Protein AF-A0A3N5KIZ7-F1 (afdb_monomer_lite)

Foldseek 3Di:
DDDDDPPDWFAFDDDQDQCQACCNVVNDNDRHGHPVNVVVRVVVRVDD

pLDDT: mean 94.95, std 8.29, range [60.12, 98.75]

Radius of gyration: 13.59 Å; chains: 1; bounding box: 23×18×36 Å

Structure (mmCIF, N/CA/C/O backbone):
data_AF-A0A3N5KIZ7-F1
#
_entry.id   AF-A0A3N5KIZ7-F1
#
loop_
_atom_site.group_PDB
_atom_site.id
_atom_site.type_symbol
_atom_site.label_atom_id
_atom_site.label_alt_id
_atom_site.label_comp_id
_atom_site.label_asym_id
_atom_site.label_entity_id
_atom_site.label_seq_id
_atom_site.pdbx_PDB_ins_code
_atom_site.Cartn_x
_atom_site.Cartn_y
_atom_site.Cartn_z
_atom_site.occupancy
_atom_site.B_iso_or_equiv
_atom_site.auth_seq_id
_atom_site.auth_comp_id
_atom_site.auth_asym_id
_atom_site.auth_atom_id
_atom_site.pdbx_PDB_model_num
ATOM 1 N N . MET A 1 1 ? 12.523 -13.687 -16.121 1.00 60.12 1 MET A N 1
ATOM 2 C CA . MET A 1 1 ? 12.878 -12.338 -15.638 1.00 60.12 1 MET A CA 1
ATOM 3 C C . MET A 1 1 ? 12.883 -11.423 -16.853 1.00 60.12 1 MET A C 1
ATOM 5 O O . MET A 1 1 ? 13.696 -11.656 -17.733 1.00 60.12 1 MET A O 1
ATOM 9 N N . GLY A 1 2 ? 11.913 -10.516 -16.990 1.00 73.38 2 GLY A N 1
ATOM 10 C CA . GLY A 1 2 ? 11.919 -9.552 -18.100 1.00 73.38 2 GLY A CA 1
ATOM 11 C C . GLY A 1 2 ? 12.887 -8.407 -17.813 1.00 73.38 2 GLY A C 1
ATOM 12 O O . GLY A 1 2 ? 13.088 -8.081 -16.643 1.00 73.38 2 GLY A O 1
ATOM 13 N N . ASP A 1 3 ? 13.452 -7.802 -18.856 1.00 86.44 3 ASP A N 1
ATOM 14 C CA . ASP A 1 3 ? 14.396 -6.694 -18.704 1.00 86.44 3 ASP A CA 1
ATOM 15 C C . ASP A 1 3 ? 13.768 -5.516 -17.943 1.00 86.44 3 ASP A C 1
ATOM 17 O O . ASP A 1 3 ? 12.599 -5.155 -18.139 1.00 86.44 3 ASP A O 1
ATOM 21 N N . LEU A 1 4 ? 14.555 -4.931 -17.038 1.00 91.94 4 LEU A N 1
ATOM 22 C CA . LEU A 1 4 ? 14.198 -3.705 -16.334 1.00 91.94 4 LEU A CA 1
ATOM 23 C C . LEU A 1 4 ? 14.421 -2.514 -17.269 1.00 91.94 4 LEU A C 1
ATOM 25 O O . LEU A 1 4 ? 15.492 -2.364 -17.851 1.00 91.94 4 LEU A O 1
ATOM 29 N N . ALA A 1 5 ? 13.412 -1.652 -17.382 1.00 93.25 5 ALA A N 1
ATOM 30 C CA . ALA A 1 5 ? 13.458 -0.451 -18.205 1.00 93.25 5 ALA A CA 1
ATOM 31 C C . ALA A 1 5 ? 13.059 0.777 -17.382 1.00 93.25 5 ALA A C 1
ATOM 33 O O . ALA A 1 5 ? 12.149 0.720 -16.551 1.00 93.25 5 ALA A O 1
ATOM 34 N N . VAL A 1 6 ? 13.725 1.906 -17.633 1.00 95.56 6 VAL A N 1
ATOM 35 C CA . VAL A 1 6 ? 13.361 3.189 -17.022 1.00 95.56 6 VAL A CA 1
ATOM 36 C C . VAL A 1 6 ? 11.924 3.539 -17.409 1.00 95.56 6 VAL A C 1
ATOM 38 O O . VAL A 1 6 ? 11.544 3.456 -18.574 1.00 95.56 6 VAL A O 1
ATOM 41 N N . GLY A 1 7 ? 11.122 3.926 -16.418 1.00 94.44 7 GLY A N 1
ATOM 42 C CA . GLY A 1 7 ? 9.705 4.234 -16.611 1.00 94.44 7 GLY A CA 1
ATOM 43 C C . GLY A 1 7 ? 8.766 3.026 -16.540 1.00 94.44 7 GLY A C 1
ATOM 44 O O . GLY A 1 7 ? 7.562 3.209 -16.723 1.00 94.44 7 GLY A O 1
ATOM 45 N N . LEU A 1 8 ? 9.268 1.820 -16.238 1.00 93.94 8 LEU A N 1
ATOM 46 C CA . LEU A 1 8 ? 8.421 0.676 -15.892 1.00 93.94 8 LEU A CA 1
ATOM 47 C C . LEU A 1 8 ? 7.516 1.023 -14.698 1.00 93.94 8 LEU A C 1
ATOM 49 O O . LEU A 1 8 ? 7.950 1.656 -13.736 1.00 93.94 8 LEU A O 1
ATOM 53 N N . ARG A 1 9 ? 6.251 0.600 -14.765 1.00 94.06 9 ARG A N 1
ATOM 54 C CA . ARG A 1 9 ? 5.247 0.825 -13.719 1.00 94.06 9 ARG A CA 1
ATOM 55 C C . ARG A 1 9 ? 4.683 -0.505 -13.248 1.00 94.06 9 ARG A C 1
ATOM 57 O O . ARG A 1 9 ? 4.336 -1.345 -14.076 1.00 94.06 9 ARG A O 1
ATOM 64 N N . GLY A 1 10 ? 4.553 -0.651 -11.938 1.00 94.50 10 GLY A N 1
ATOM 65 C CA . GLY A 1 10 ? 3.803 -1.723 -11.302 1.00 94.50 10 GLY A CA 1
ATOM 66 C C . GLY A 1 10 ? 2.700 -1.145 -10.424 1.00 94.50 10 GLY A C 1
ATOM 67 O O . GLY A 1 10 ? 2.754 0.021 -10.025 1.00 94.50 10 GLY A O 1
ATOM 68 N N . VAL A 1 11 ? 1.660 -1.938 -10.193 1.00 96.62 11 VAL A N 1
ATOM 69 C CA . VAL A 1 11 ? 0.485 -1.535 -9.420 1.00 96.62 11 VAL A CA 1
ATOM 70 C C . VAL A 1 11 ? 0.123 -2.676 -8.489 1.00 96.62 11 VAL A C 1
ATOM 72 O O . VAL A 1 11 ? -0.006 -3.816 -8.926 1.00 96.62 11 VAL A O 1
ATOM 75 N N . ALA A 1 12 ? -0.085 -2.344 -7.222 1.00 98.00 12 ALA A N 1
ATOM 76 C CA . ALA A 1 12 ? -0.669 -3.233 -6.238 1.00 98.00 12 ALA A CA 1
ATOM 77 C C . ALA A 1 12 ? -1.765 -2.481 -5.481 1.00 98.00 12 ALA A C 1
ATOM 79 O O . ALA A 1 12 ? -1.715 -1.259 -5.325 1.00 98.00 12 ALA A O 1
ATOM 80 N N . THR A 1 13 ? -2.766 -3.218 -5.016 1.00 98.00 13 THR A N 1
ATOM 81 C CA . THR A 1 13 ? -3.893 -2.680 -4.252 1.00 98.00 13 THR A CA 1
ATOM 82 C C . THR A 1 13 ? -4.080 -3.498 -2.990 1.00 98.00 13 THR A C 1
ATOM 84 O O . THR A 1 13 ? -4.009 -4.724 -3.040 1.00 98.00 13 THR A O 1
ATOM 87 N N . ALA A 1 14 ? -4.384 -2.833 -1.881 1.00 98.00 14 ALA A N 1
ATOM 88 C CA . ALA A 1 14 ? -4.762 -3.483 -0.637 1.00 98.00 14 ALA A CA 1
ATOM 89 C C . ALA A 1 14 ? -6.015 -2.822 -0.064 1.00 98.00 14 ALA A C 1
ATOM 91 O O . ALA A 1 14 ? -6.178 -1.603 -0.134 1.00 98.00 14 ALA A O 1
ATOM 92 N N . THR A 1 15 ? -6.891 -3.632 0.522 1.00 98.44 15 THR A N 1
ATOM 93 C CA . THR A 1 15 ? -8.006 -3.144 1.334 1.00 98.44 15 THR A CA 1
ATOM 94 C C . THR A 1 15 ? -7.495 -2.834 2.737 1.00 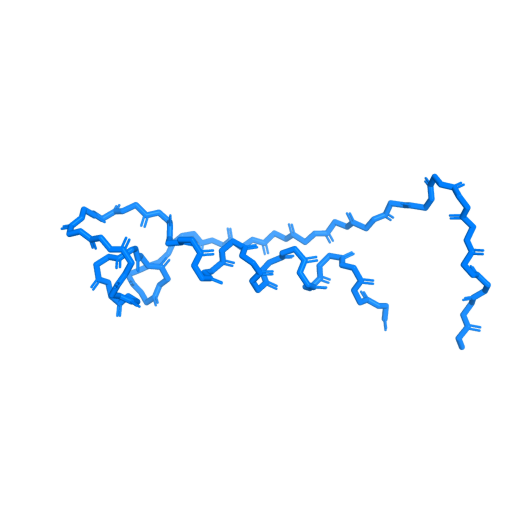98.44 15 THR A C 1
ATOM 96 O O . THR A 1 15 ? -6.768 -3.635 3.331 1.00 98.44 15 THR A O 1
ATOM 99 N N . VAL A 1 16 ? -7.876 -1.678 3.281 1.00 98.31 16 VAL A N 1
ATOM 100 C CA . VAL A 1 16 ? -7.587 -1.353 4.682 1.00 98.31 16 VAL A CA 1
ATOM 101 C C . VAL A 1 16 ? -8.440 -2.253 5.572 1.00 98.31 16 VAL A C 1
ATOM 103 O O . VAL A 1 16 ? -9.652 -2.350 5.392 1.00 98.31 16 VAL A O 1
ATOM 106 N N . THR A 1 17 ? -7.790 -2.933 6.506 1.00 98.38 17 THR A N 1
ATOM 107 C CA . THR A 1 17 ? -8.400 -3.827 7.496 1.00 98.38 17 THR A CA 1
ATOM 108 C C . THR A 1 17 ? -7.747 -3.558 8.842 1.00 98.38 17 THR A C 1
ATOM 110 O O . THR A 1 17 ? -6.647 -3.009 8.883 1.00 98.38 17 THR A O 1
ATOM 113 N N . ASP A 1 18 ? -8.359 -3.999 9.938 1.00 98.31 18 ASP A N 1
ATOM 114 C CA . ASP A 1 18 ? -7.791 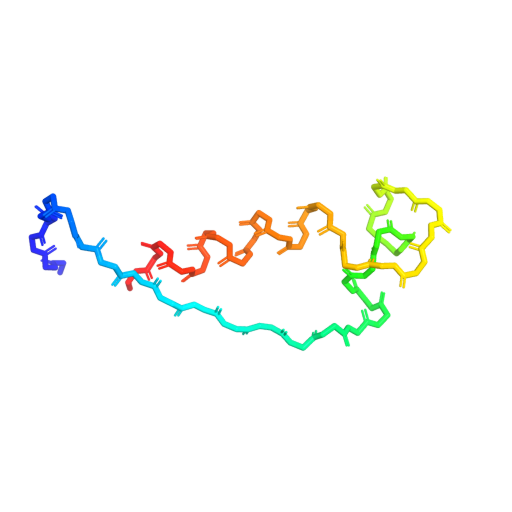-3.790 11.276 1.00 98.31 18 ASP A CA 1
ATOM 115 C C . ASP A 1 18 ? -6.336 -4.276 11.363 1.00 98.31 18 ASP A C 1
ATOM 117 O O . ASP A 1 18 ? -5.470 -3.558 11.855 1.00 98.31 18 ASP A O 1
ATOM 121 N N . ALA A 1 19 ? -6.028 -5.426 10.752 1.00 98.38 19 ALA A N 1
ATOM 122 C CA . ALA A 1 19 ? -4.699 -6.035 10.761 1.00 98.38 19 ALA A CA 1
ATOM 123 C C . ALA A 1 19 ? -3.590 -5.184 10.112 1.00 98.38 19 ALA A C 1
ATOM 125 O O . ALA A 1 19 ? -2.415 -5.414 10.391 1.00 98.38 19 ALA A O 1
ATOM 126 N N . ASN A 1 20 ? -3.934 -4.227 9.243 1.00 98.44 20 ASN A N 1
ATOM 127 C CA . ASN A 1 20 ? -2.964 -3.369 8.554 1.00 98.44 20 ASN A CA 1
ATOM 128 C C . ASN A 1 20 ? -3.056 -1.889 8.958 1.00 98.44 20 ASN A C 1
ATOM 130 O O . ASN A 1 20 ? -2.522 -1.010 8.272 1.00 98.44 20 ASN A O 1
ATOM 134 N N . THR A 1 21 ? -3.689 -1.613 10.100 1.00 98.69 21 THR A N 1
ATOM 135 C CA . THR A 1 21 ? -3.715 -0.274 10.690 1.00 98.69 21 THR A CA 1
ATOM 136 C C . THR A 1 21 ? -2.401 0.085 11.385 1.00 98.69 21 THR A C 1
ATOM 138 O O . THR A 1 21 ? -1.653 -0.782 11.841 1.00 98.69 21 THR A O 1
ATOM 141 N N . ALA A 1 22 ? -2.128 1.385 11.512 1.00 98.69 22 ALA A N 1
ATOM 142 C CA . ALA A 1 22 ? -0.988 1.912 12.252 1.00 98.69 22 ALA A CA 1
ATOM 143 C C . ALA A 1 22 ? -0.998 1.438 13.712 1.00 98.69 22 ALA A C 1
ATOM 145 O O . ALA A 1 22 ? 0.048 1.025 14.213 1.00 98.69 22 ALA A O 1
ATOM 146 N N . SER A 1 23 ? -2.177 1.409 14.343 1.00 98.38 23 SER A N 1
ATOM 147 C CA . SER A 1 23 ? -2.366 0.924 15.714 1.00 98.38 23 SER A CA 1
ATOM 148 C C . SER A 1 23 ? -2.083 -0.566 15.866 1.00 98.38 23 SER A C 1
ATOM 150 O O . SER A 1 23 ? -1.462 -0.969 16.845 1.00 98.38 23 SER A O 1
ATOM 152 N N . SER A 1 24 ? -2.475 -1.397 14.896 1.00 98.38 24 SER A N 1
ATOM 153 C CA . SER A 1 24 ? -2.200 -2.840 14.947 1.00 98.38 24 SER A CA 1
ATOM 154 C C . SER A 1 24 ? -0.751 -3.191 14.619 1.00 98.38 24 SER A C 1
ATOM 156 O O . SER A 1 24 ? -0.234 -4.178 15.134 1.00 98.38 24 SER A O 1
ATOM 158 N N . LEU A 1 25 ? -0.090 -2.387 13.784 1.00 98.31 25 LEU A N 1
ATOM 159 C CA . LEU A 1 25 ? 1.300 -2.602 13.371 1.00 98.31 25 LEU A CA 1
ATOM 160 C C . LEU A 1 25 ? 2.325 -1.839 14.227 1.00 98.31 25 LEU A C 1
ATOM 162 O O . LEU A 1 25 ? 3.524 -1.961 13.989 1.00 98.31 25 LEU A O 1
ATOM 166 N N . GLY A 1 26 ? 1.877 -1.050 15.207 1.00 98.06 26 GLY A N 1
ATOM 167 C CA . GLY A 1 26 ? 2.748 -0.306 16.121 1.00 98.06 26 GLY A CA 1
ATOM 168 C C . GLY A 1 26 ? 3.448 0.904 15.495 1.00 98.06 26 GLY A C 1
ATOM 169 O O . GLY A 1 26 ? 4.489 1.330 15.989 1.00 98.06 26 GLY A O 1
ATOM 170 N N . SER A 1 27 ? 2.908 1.466 14.408 1.00 98.06 27 SER A N 1
ATOM 171 C CA . SER A 1 27 ? 3.468 2.653 13.742 1.00 98.06 27 SER A CA 1
ATOM 172 C C . SER A 1 27 ? 2.764 3.967 14.111 1.00 98.06 27 SER A C 1
ATOM 174 O O . SER A 1 27 ? 3.047 4.997 13.503 1.00 98.06 27 SER A O 1
ATOM 176 N N . GLY A 1 28 ? 1.816 3.931 15.050 1.00 97.62 28 GLY A N 1
ATOM 177 C CA . GLY A 1 28 ? 1.050 5.074 15.555 1.00 97.62 28 GLY A CA 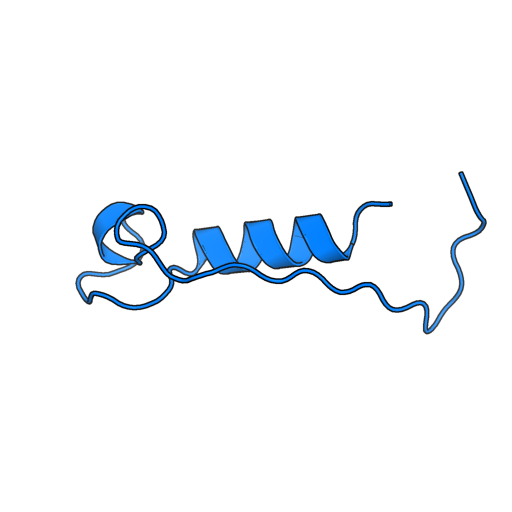1
ATOM 178 C C . GLY A 1 28 ? -0.271 4.621 16.181 1.00 97.62 28 GLY A C 1
ATOM 179 O O . GLY A 1 28 ? -0.672 3.485 15.983 1.00 97.62 28 GLY A O 1
ATOM 180 N N . ASP A 1 29 ? -0.970 5.496 16.903 1.00 97.56 29 ASP A N 1
ATOM 181 C CA . ASP A 1 29 ? -2.108 5.081 17.749 1.00 97.56 29 ASP A CA 1
ATOM 182 C C . ASP A 1 29 ? -3.495 5.228 17.094 1.00 97.56 29 ASP A C 1
ATOM 184 O O . ASP A 1 29 ? -4.516 4.925 17.709 1.00 97.56 29 ASP A O 1
ATOM 188 N N . VAL A 1 30 ? -3.563 5.712 15.850 1.00 97.62 30 VAL A N 1
ATOM 189 C CA . VAL A 1 30 ? -4.829 5.978 15.142 1.00 97.62 30 VAL A CA 1
ATOM 190 C C . VAL A 1 30 ? -5.179 4.869 14.134 1.00 97.62 30 VAL A C 1
ATOM 192 O O . VAL A 1 30 ? -4.272 4.294 13.525 1.00 97.62 30 VAL A O 1
ATOM 195 N N . PRO A 1 31 ? -6.478 4.588 13.888 1.00 97.75 31 PRO A N 1
A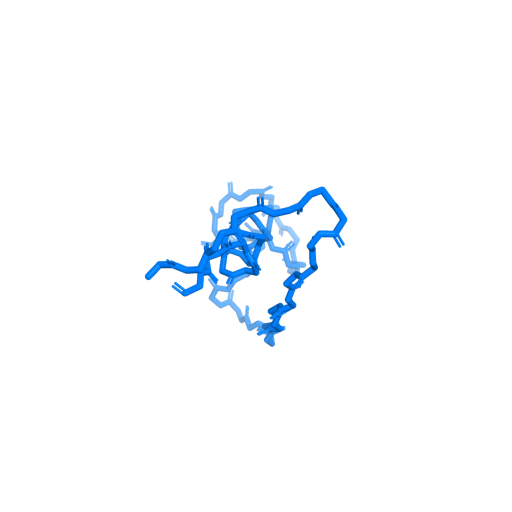TOM 196 C CA . PRO A 1 31 ? -6.931 3.510 13.002 1.00 97.75 31 PRO A CA 1
ATOM 197 C C . PRO A 1 31 ? -6.859 3.918 11.519 1.00 97.75 31 PRO A C 1
ATOM 199 O O . PRO A 1 31 ? -7.864 4.011 10.816 1.00 97.75 31 PRO A O 1
ATOM 202 N N . VAL A 1 32 ? -5.651 4.205 11.041 1.00 98.44 32 VAL A N 1
ATOM 203 C CA . VAL A 1 32 ? -5.344 4.550 9.642 1.00 98.44 32 VAL A CA 1
ATOM 204 C C . VAL A 1 32 ? -4.409 3.505 9.048 1.00 98.44 32 VAL A C 1
ATOM 206 O O . VAL A 1 32 ? -3.789 2.753 9.792 1.00 98.44 32 VAL A O 1
ATOM 209 N N . PHE A 1 33 ? -4.269 3.453 7.725 1.00 98.75 33 PHE A N 1
ATOM 210 C CA . PHE A 1 33 ? -3.340 2.522 7.082 1.00 98.75 33 PHE A CA 1
ATOM 211 C C . PHE A 1 33 ? -1.895 2.761 7.553 1.00 98.75 33 PHE A C 1
ATOM 213 O O . PHE A 1 33 ? -1.401 3.889 7.504 1.00 98.75 33 PHE A O 1
ATOM 220 N N . GLY A 1 34 ? -1.238 1.713 8.052 1.00 98.62 34 GLY A N 1
ATOM 221 C CA . GLY A 1 34 ? 0.072 1.837 8.691 1.00 98.62 34 GLY A CA 1
ATOM 222 C C . GLY A 1 34 ? 1.216 2.037 7.697 1.00 98.62 34 GLY A C 1
ATOM 223 O O . GLY A 1 34 ? 1.232 1.437 6.622 1.00 98.62 34 GLY A O 1
ATOM 224 N N . THR A 1 35 ? 2.2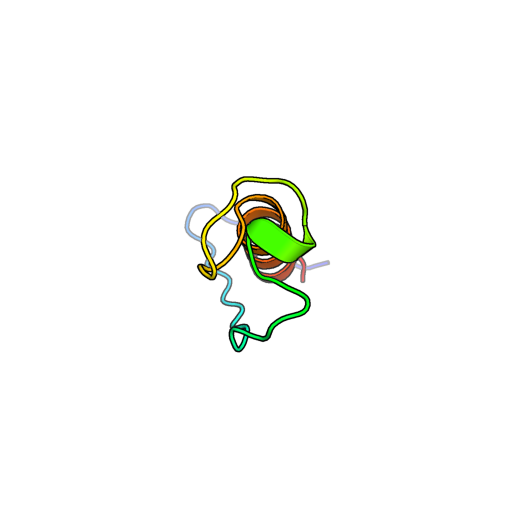36 2.809 8.089 1.00 98.56 35 THR A N 1
ATOM 225 C CA . THR A 1 35 ? 3.472 2.976 7.301 1.00 98.56 35 THR A CA 1
ATOM 226 C C . THR A 1 35 ? 4.121 1.635 6.918 1.00 98.56 35 THR A C 1
ATOM 228 O O . THR A 1 35 ? 4.506 1.493 5.758 1.00 98.56 35 THR A O 1
ATOM 231 N N . PRO A 1 36 ? 4.194 0.616 7.804 1.00 98.50 36 PRO A N 1
ATOM 232 C CA . PRO A 1 36 ? 4.738 -0.689 7.424 1.00 98.50 36 PRO A CA 1
ATOM 233 C C . PRO A 1 36 ? 3.911 -1.387 6.335 1.00 98.50 36 PRO A C 1
ATOM 235 O O . PRO A 1 36 ? 4.475 -1.993 5.426 1.00 98.50 36 PRO A O 1
ATOM 238 N N . ALA A 1 37 ? 2.580 -1.258 6.373 1.00 98.56 37 ALA A N 1
ATOM 239 C CA . ALA A 1 37 ? 1.704 -1.830 5.353 1.00 98.56 37 ALA A CA 1
ATOM 240 C C . ALA A 1 37 ? 1.85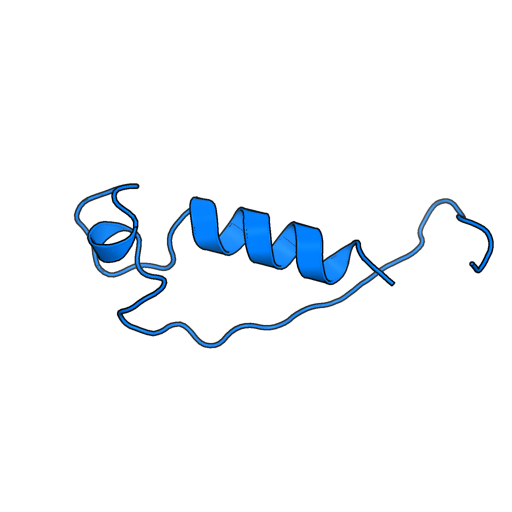7 -1.129 3.994 1.00 98.56 37 ALA A C 1
ATOM 242 O O . ALA A 1 37 ? 1.805 -1.786 2.955 1.00 98.56 37 ALA A O 1
ATOM 243 N N . LEU A 1 38 ? 2.099 0.188 3.985 1.00 98.56 38 LEU A N 1
ATOM 244 C CA . LEU A 1 38 ? 2.406 0.930 2.760 1.00 98.56 38 LEU A CA 1
ATOM 245 C C . LEU A 1 38 ? 3.724 0.474 2.127 1.00 98.56 38 LEU A C 1
ATOM 247 O O . LEU A 1 38 ? 3.762 0.277 0.915 1.00 98.56 38 LEU A O 1
ATOM 251 N N . VAL A 1 39 ? 4.780 0.277 2.923 1.00 98.50 39 VAL A N 1
ATOM 252 C CA . VAL A 1 39 ? 6.070 -0.228 2.417 1.00 98.50 39 VAL A CA 1
ATOM 253 C C . VAL A 1 39 ? 5.894 -1.612 1.797 1.00 98.50 39 VAL A C 1
ATOM 255 O O . VAL A 1 39 ? 6.293 -1.814 0.654 1.00 98.50 39 VAL A O 1
ATOM 258 N N . ALA A 1 40 ? 5.195 -2.521 2.481 1.00 98.25 40 ALA A N 1
ATOM 259 C CA . ALA A 1 40 ? 4.891 -3.843 1.936 1.00 98.25 40 ALA A CA 1
ATOM 260 C C . ALA A 1 40 ? 4.079 -3.771 0.626 1.00 98.25 40 ALA A C 1
ATOM 262 O O . ALA A 1 40 ? 4.314 -4.546 -0.301 1.00 98.25 40 ALA A O 1
ATOM 263 N N . LEU A 1 41 ? 3.147 -2.818 0.506 1.00 98.44 41 LEU A N 1
ATOM 264 C CA . LEU A 1 41 ? 2.382 -2.609 -0.726 1.00 98.44 41 LEU A CA 1
ATOM 265 C C . LEU A 1 41 ? 3.250 -2.059 -1.870 1.00 98.44 41 LEU A C 1
ATOM 267 O O . LEU A 1 41 ? 3.068 -2.458 -3.021 1.00 98.44 41 LEU A O 1
ATOM 271 N N . MET A 1 42 ? 4.197 -1.166 -1.570 1.00 98.31 42 MET A N 1
ATOM 272 C CA . MET A 1 42 ? 5.173 -0.667 -2.546 1.00 98.31 42 MET A CA 1
ATOM 273 C C . MET A 1 42 ? 6.102 -1.782 -3.027 1.00 98.31 42 MET A C 1
ATOM 275 O O . MET A 1 42 ? 6.352 -1.879 -4.226 1.00 98.31 42 MET A O 1
ATOM 279 N N . GLU A 1 43 ? 6.566 -2.642 -2.118 1.00 98.19 43 GLU A N 1
ATOM 280 C CA . GLU A 1 43 ? 7.330 -3.839 -2.469 1.00 98.19 43 GLU A CA 1
ATOM 281 C C . GLU A 1 43 ? 6.510 -4.728 -3.403 1.00 98.19 43 GLU A C 1
ATOM 283 O O . GLU A 1 43 ? 6.969 -5.008 -4.505 1.00 98.19 43 GLU A O 1
ATOM 288 N N . ALA A 1 44 ? 5.266 -5.063 -3.043 1.00 97.31 44 ALA A N 1
ATOM 289 C CA . ALA A 1 44 ? 4.370 -5.864 -3.880 1.00 97.31 44 ALA A CA 1
ATOM 290 C C . ALA A 1 44 ? 4.137 -5.262 -5.278 1.00 97.31 44 ALA A C 1
ATOM 292 O O . ALA A 1 44 ? 4.025 -6.003 -6.249 1.00 97.31 44 ALA A O 1
ATOM 293 N N . ALA A 1 45 ? 4.089 -3.931 -5.403 1.00 96.94 45 ALA A N 1
ATOM 294 C CA . ALA A 1 45 ? 3.990 -3.258 -6.698 1.00 96.94 45 ALA A CA 1
ATOM 295 C C . ALA A 1 45 ? 5.301 -3.302 -7.505 1.00 96.94 45 ALA A C 1
ATOM 297 O O . ALA A 1 45 ? 5.267 -3.166 -8.726 1.00 96.94 45 ALA A O 1
ATOM 298 N N . ALA A 1 46 ? 6.450 -3.448 -6.845 1.00 94.94 46 ALA A N 1
ATOM 299 C CA . ALA A 1 46 ? 7.765 -3.484 -7.477 1.00 94.94 46 ALA A CA 1
ATOM 300 C C . ALA A 1 46 ? 8.209 -4.903 -7.872 1.00 94.94 46 ALA A C 1
ATOM 302 O O . ALA A 1 46 ? 9.025 -5.044 -8.787 1.00 94.94 46 ALA A O 1
ATOM 303 N N . VAL A 1 47 ? 7.691 -5.944 -7.208 1.00 87.19 47 VAL A N 1
ATOM 304 C CA . VAL A 1 47 ? 7.991 -7.339 -7.564 1.00 87.19 47 VAL A CA 1
ATOM 305 C C . VAL A 1 47 ? 7.158 -7.781 -8.774 1.00 87.19 47 VAL A C 1
ATOM 307 O O . VAL A 1 47 ? 5.994 -7.414 -8.916 1.00 87.19 47 VAL A O 1
ATOM 310 N N . ARG A 1 48 ? 7.774 -8.570 -9.658 1.00 61.72 48 ARG A N 1
ATOM 311 C CA . ARG A 1 48 ? 7.140 -9.242 -10.800 1.00 61.72 48 ARG A CA 1
ATOM 312 C C . ARG A 1 48 ? 7.007 -10.730 -10.528 1.00 61.72 48 ARG A C 1
ATOM 314 O O . ARG A 1 48 ? 8.005 -11.297 -10.029 1.00 61.72 48 ARG A O 1
#

Secondary structure (DSSP, 8-state):
-PPP-TT----------GGGBHHHHTS-SSSSB-HHHHHHHHHHHH--

Sequence (48 aa):
MGDLAVGLRGVATATVTDANTASSLGSGDVPVFGTPALVALMEAAAVR